Protein AF-A0A139ALL0-F1 (afdb_monomer_lite)

Radius of gyration: 19.32 Å; chains: 1; bounding box: 50×28×49 Å

Foldseek 3Di:
DDPPDPPDDPPVVVVVCVVVVDDPVPPPDPDPPPPPPLPPVPVPDDPVQVVVVVVLVVVLVVLVVVLVVLCCCVPVPLVVCVVVVVDDPVVSCVVCPCSVLVNVLSVQLSVLSVVQVVVVPSGRPDSVVSCVVSVVVVCVVVD

Secondary structure (DSSP, 8-state):
----------HHHHHHHHHTT--TTTS----TT-TT-----TTSS-HHHHHHHHHHHHHHHHHHHHHHHHHHIIIIIIIHHHHTT-S-HHHHHHHHTTHHHHHHHHHHHHHHHHHHHHHSSS-----HHHHHHHTTGGGGG--

Organism: Gonapodya prolifera (strain JEL478) (NCBI:txid1344416)

pLDDT: mean 77.03, std 24.27, range [30.09, 98.06]

InterPro domains:
  IPR000219 Dbl homology domain [PF00621] (55-142)
  IPR000219 Dbl homology domain [PS50010] (51-143)
  IPR035899 Dbl homology (DH) domain superfamily [G3DSA:1.20.900.10] (39-143)
  IPR035899 Dbl homology (DH) domain superfamily [SSF48065] (42-142)
  IPR051480 Endocytic & GEF Adapter [PTHR46006] (43-141)

Structure (mmCIF, N/CA/C/O backbone):
data_AF-A0A139ALL0-F1
#
_entry.id   AF-A0A139ALL0-F1
#
loop_
_atom_site.group_PDB
_atom_site.id
_atom_site.type_symbol
_atom_site.label_atom_id
_atom_site.label_alt_id
_atom_site.label_comp_id
_atom_site.label_asym_id
_atom_site.label_entity_id
_atom_site.label_seq_id
_atom_site.pdbx_PDB_ins_code
_atom_site.Cartn_x
_atom_site.Cartn_y
_atom_site.Cartn_z
_atom_site.occupancy
_atom_site.B_iso_or_equiv
_atom_site.auth_seq_id
_atom_site.auth_comp_id
_atom_site.auth_asym_id
_atom_site.auth_atom_id
_atom_site.pdbx_PDB_model_num
ATOM 1 N N . MET A 1 1 ? 33.475 14.171 -10.431 1.00 30.09 1 MET A N 1
ATOM 2 C CA . MET A 1 1 ? 32.272 13.409 -10.827 1.00 30.09 1 MET A CA 1
ATOM 3 C C . MET A 1 1 ? 31.744 12.739 -9.578 1.00 30.09 1 MET A C 1
ATOM 5 O O . MET A 1 1 ? 32.365 11.803 -9.103 1.00 30.09 1 MET A O 1
ATOM 9 N N . ALA A 1 2 ? 30.708 13.322 -8.982 1.00 32.62 2 ALA A N 1
ATOM 10 C CA . ALA A 1 2 ? 30.148 12.899 -7.706 1.00 32.62 2 ALA A CA 1
ATOM 11 C C . ALA A 1 2 ? 28.834 12.157 -7.967 1.00 32.62 2 ALA A C 1
ATOM 13 O O . ALA A 1 2 ? 27.898 12.751 -8.498 1.00 32.62 2 ALA A O 1
ATOM 14 N N . VAL A 1 3 ? 28.778 10.879 -7.597 1.00 31.83 3 VAL A N 1
ATOM 15 C CA . VAL A 1 3 ? 27.542 10.083 -7.548 1.00 31.83 3 VAL A CA 1
ATOM 16 C C . VAL A 1 3 ? 27.492 9.370 -6.190 1.00 31.83 3 VAL A C 1
ATOM 18 O O . VAL A 1 3 ? 27.411 8.155 -6.106 1.00 31.83 3 VAL A O 1
ATOM 21 N N . GLU A 1 4 ? 27.600 10.135 -5.101 1.00 34.44 4 GLU A N 1
ATOM 22 C CA . GLU A 1 4 ? 27.486 9.643 -3.715 1.00 34.44 4 GLU A CA 1
ATOM 23 C C . GLU A 1 4 ? 26.326 10.335 -2.983 1.00 34.44 4 GLU A C 1
ATOM 25 O O . GLU A 1 4 ? 26.518 11.002 -1.970 1.00 34.44 4 GLU A O 1
ATOM 30 N N . LYS A 1 5 ? 25.101 10.261 -3.519 1.00 37.03 5 LYS A N 1
ATOM 31 C CA . LYS A 1 5 ? 23.961 10.958 -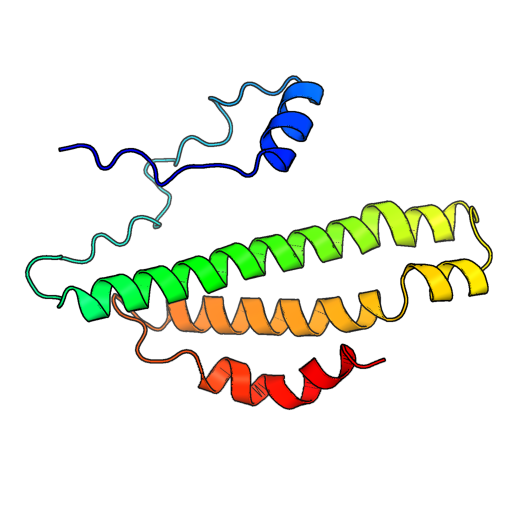2.890 1.00 37.03 5 LYS A CA 1
ATOM 32 C C . LYS A 1 5 ? 22.631 10.215 -2.863 1.00 37.03 5 LYS A C 1
ATOM 34 O O . LYS A 1 5 ? 21.616 10.822 -2.555 1.00 37.03 5 LYS A O 1
ATOM 39 N N . TRP A 1 6 ? 22.632 8.914 -3.133 1.00 36.03 6 TRP A N 1
ATOM 40 C CA . TRP A 1 6 ? 21.389 8.140 -3.253 1.00 36.03 6 TRP A CA 1
ATOM 41 C C . TRP A 1 6 ? 20.974 7.398 -1.972 1.00 36.03 6 TRP A C 1
ATOM 43 O O . TRP A 1 6 ? 19.983 6.686 -1.973 1.00 36.03 6 TRP A O 1
ATOM 53 N N . PHE A 1 7 ? 21.687 7.605 -0.861 1.00 39.16 7 PHE A N 1
ATOM 54 C CA . PHE A 1 7 ? 21.304 7.135 0.477 1.00 39.16 7 PHE A CA 1
ATOM 55 C C . PHE A 1 7 ? 20.857 8.320 1.342 1.00 39.16 7 PHE A C 1
ATOM 57 O O . PHE A 1 7 ? 21.561 8.719 2.269 1.00 39.16 7 PHE A O 1
ATOM 64 N N . VAL A 1 8 ? 19.715 8.933 1.030 1.00 38.25 8 VAL A N 1
ATOM 65 C CA . VAL A 1 8 ? 19.115 9.922 1.937 1.00 38.25 8 VAL A CA 1
ATOM 66 C C . VAL A 1 8 ? 17.913 9.278 2.612 1.00 38.25 8 VAL A C 1
ATOM 68 O O . VAL A 1 8 ? 16.820 9.244 2.063 1.00 38.25 8 VAL A O 1
ATOM 71 N N . ILE A 1 9 ? 18.177 8.747 3.806 1.00 39.53 9 ILE A N 1
ATOM 72 C CA . ILE A 1 9 ? 17.186 8.399 4.830 1.00 39.53 9 ILE A CA 1
ATOM 73 C C . ILE A 1 9 ? 16.260 9.608 5.034 1.00 39.53 9 ILE A C 1
ATOM 75 O O . ILE A 1 9 ? 16.731 10.751 5.060 1.00 39.53 9 ILE A O 1
ATOM 79 N N . SER A 1 10 ? 14.956 9.372 5.183 1.00 41.03 10 SER A N 1
ATOM 80 C CA . SER A 1 10 ? 13.990 10.442 5.443 1.00 41.03 10 SER A CA 1
ATOM 81 C C . SER A 1 10 ? 14.369 11.207 6.727 1.00 41.03 10 SER A C 1
ATOM 83 O O . SER A 1 10 ? 14.705 10.575 7.733 1.00 41.03 10 SER A O 1
ATOM 85 N N . PRO A 1 11 ? 14.287 12.555 6.771 1.00 38.44 11 PRO A N 1
ATOM 86 C CA . PRO A 1 11 ? 14.565 13.340 7.984 1.00 38.44 11 PRO A CA 1
ATOM 87 C C . PRO A 1 11 ? 13.751 12.893 9.209 1.00 38.44 11 PRO A C 1
ATOM 89 O O . PRO A 1 11 ? 14.156 13.120 10.347 1.00 38.44 11 PRO A O 1
ATOM 92 N N . PHE A 1 12 ? 12.614 12.238 8.969 1.00 38.56 12 PHE A N 1
ATOM 93 C CA . PHE A 1 12 ? 11.743 11.673 9.991 1.00 38.56 12 PHE A CA 1
ATOM 94 C C . PHE A 1 12 ? 12.327 10.408 10.648 1.00 38.56 12 PHE A C 1
ATOM 96 O O . PHE A 1 12 ? 12.242 10.244 11.865 1.00 38.56 12 PHE A O 1
ATOM 103 N N . GLU A 1 13 ? 12.989 9.547 9.872 1.00 43.22 13 GLU A N 1
ATOM 104 C CA . GLU A 1 13 ? 13.636 8.324 10.369 1.00 43.22 13 GLU A CA 1
ATOM 105 C C . GLU A 1 13 ? 14.912 8.646 11.159 1.00 43.22 13 GLU A C 1
ATOM 107 O O . GLU A 1 13 ? 15.193 8.016 12.179 1.00 43.22 13 GLU A O 1
ATOM 112 N N . ALA A 1 14 ? 15.639 9.693 10.756 1.00 42.59 14 ALA A N 1
ATOM 113 C CA . ALA A 1 14 ? 16.839 10.153 11.453 1.00 42.59 14 ALA A CA 1
ATOM 114 C C . ALA A 1 14 ? 16.552 10.662 12.886 1.00 42.59 14 ALA A C 1
ATOM 116 O O . ALA A 1 14 ? 17.324 10.371 13.803 1.00 42.59 14 ALA A O 1
ATOM 117 N N . ASP A 1 15 ? 15.438 11.378 13.107 1.00 39.12 15 ASP A N 1
ATOM 118 C CA . ASP A 1 15 ? 15.075 11.922 14.432 1.00 39.12 15 ASP A CA 1
ATOM 119 C C . ASP A 1 15 ? 14.527 10.839 15.381 1.00 39.12 15 ASP A C 1
ATOM 121 O O . ASP A 1 15 ? 14.831 10.834 16.578 1.00 39.12 15 ASP A O 1
ATOM 125 N N . ALA A 1 16 ? 13.775 9.867 14.849 1.00 42.56 16 ALA A N 1
ATOM 126 C CA . ALA A 1 16 ? 13.281 8.721 15.615 1.00 42.56 16 ALA A CA 1
ATOM 127 C C . ALA A 1 16 ? 14.426 7.827 16.133 1.00 42.56 16 ALA A C 1
ATOM 129 O O . ALA A 1 16 ? 14.381 7.338 17.264 1.00 42.56 16 ALA A O 1
ATOM 130 N N . MET A 1 17 ? 15.483 7.657 15.334 1.00 42.53 17 MET A N 1
ATOM 131 C CA . MET A 1 17 ? 16.647 6.827 15.661 1.00 42.53 17 MET A CA 1
ATOM 132 C C . MET A 1 17 ? 17.610 7.497 16.653 1.00 42.53 17 MET A C 1
ATOM 134 O O . MET A 1 17 ? 18.148 6.823 17.533 1.00 42.53 17 MET A O 1
ATOM 13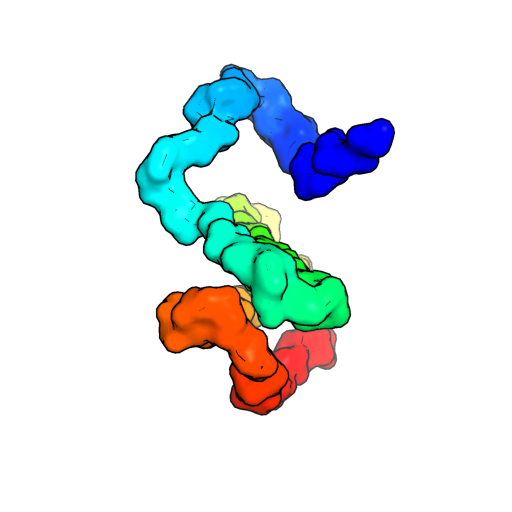8 N N . ALA A 1 18 ? 17.772 8.824 16.583 1.00 46.66 18 ALA A N 1
ATOM 139 C CA . ALA A 1 18 ? 18.606 9.585 17.519 1.00 46.66 18 ALA A CA 1
ATOM 140 C C . ALA A 1 18 ? 18.058 9.558 18.959 1.00 46.66 18 ALA A C 1
ATOM 142 O O . ALA A 1 18 ? 18.821 9.458 19.921 1.00 46.66 18 ALA A O 1
ATOM 143 N N . ARG A 1 19 ? 16.726 9.585 19.122 1.00 48.81 19 ARG A N 1
ATOM 144 C CA . ARG A 1 19 ? 16.059 9.522 20.438 1.00 48.81 19 ARG A CA 1
ATOM 145 C C . ARG A 1 19 ? 16.158 8.151 21.107 1.00 48.81 19 ARG A C 1
ATOM 147 O O . ARG A 1 19 ? 16.050 8.067 22.327 1.00 48.81 19 ARG A O 1
ATOM 154 N N . ALA A 1 20 ? 16.371 7.092 20.328 1.00 51.16 20 ALA A N 1
ATOM 155 C CA . ALA A 1 20 ? 16.470 5.721 20.819 1.00 51.16 20 ALA A CA 1
ATOM 156 C C . ALA A 1 20 ? 17.898 5.306 21.229 1.00 51.16 20 ALA A C 1
ATOM 158 O O . ALA A 1 20 ? 18.104 4.160 21.624 1.00 51.16 20 ALA A O 1
ATOM 159 N N . GLY A 1 21 ? 18.887 6.210 21.147 1.00 39.41 21 GLY A N 1
ATOM 160 C CA . GLY A 1 21 ? 20.260 5.956 21.604 1.00 39.41 21 GLY A CA 1
ATOM 161 C C . GLY A 1 21 ? 20.991 4.831 20.857 1.00 39.41 21 GLY A C 1
ATOM 162 O O . GLY A 1 21 ? 21.970 4.296 21.372 1.00 39.41 21 GLY A O 1
ATOM 163 N N . MET A 1 22 ? 20.516 4.450 19.667 1.00 44.25 22 MET A N 1
ATOM 164 C CA . MET A 1 22 ? 21.105 3.383 18.858 1.00 44.25 22 MET A CA 1
ATOM 165 C C . MET A 1 22 ? 22.225 3.928 17.963 1.00 44.25 22 MET A C 1
ATOM 167 O O . MET A 1 22 ? 22.032 4.884 17.215 1.00 44.25 22 MET A O 1
ATOM 171 N N . ASP A 1 23 ? 23.404 3.301 18.034 1.00 38.41 23 ASP A N 1
ATOM 172 C CA . ASP A 1 23 ? 24.544 3.599 17.163 1.00 38.41 23 ASP A CA 1
ATOM 173 C C . ASP A 1 23 ? 24.218 3.225 15.707 1.00 38.41 23 ASP A C 1
ATOM 175 O O . ASP A 1 23 ? 24.212 2.048 15.321 1.00 38.41 23 ASP A O 1
ATOM 179 N N . VAL A 1 24 ? 23.980 4.272 14.908 1.00 45.84 24 VAL A N 1
ATOM 180 C CA . VAL A 1 24 ? 23.649 4.287 13.471 1.00 45.84 24 VAL A CA 1
ATOM 181 C C . VAL A 1 24 ? 24.599 3.427 12.630 1.00 45.84 24 VAL A C 1
ATOM 183 O O . VAL A 1 24 ? 24.243 2.973 11.545 1.00 45.84 24 VAL A O 1
ATOM 186 N N . ARG A 1 25 ? 25.818 3.156 13.108 1.00 38.66 25 ARG A N 1
ATOM 187 C CA . ARG A 1 25 ? 26.836 2.447 12.324 1.00 38.66 25 ARG A CA 1
ATOM 188 C C . ARG A 1 25 ? 26.820 0.925 12.461 1.00 38.66 25 ARG A C 1
ATOM 190 O O . ARG A 1 25 ? 27.621 0.252 11.798 1.00 38.66 25 ARG A O 1
ATOM 197 N N . SER A 1 26 ? 25.967 0.381 13.328 1.00 38.78 26 SER A N 1
ATOM 198 C CA . SER A 1 26 ? 25.996 -1.043 13.679 1.00 38.78 26 SER A CA 1
ATOM 199 C C . SER A 1 26 ? 24.794 -1.855 13.194 1.00 38.78 26 SER A C 1
ATOM 201 O O . SER A 1 26 ? 24.989 -3.029 12.896 1.00 38.78 26 SER A O 1
ATOM 203 N N . SER A 1 27 ? 23.599 -1.271 13.032 1.00 38.69 27 SER A N 1
ATOM 204 C CA . SER A 1 27 ? 22.414 -2.050 12.617 1.00 38.69 27 SER A CA 1
ATOM 205 C C . SER A 1 27 ? 22.099 -2.009 11.119 1.00 38.69 27 SER A C 1
ATOM 207 O O . SER A 1 27 ? 21.332 -2.842 10.652 1.00 38.69 27 SER A O 1
ATOM 209 N N . CYS A 1 28 ? 22.735 -1.118 10.352 1.00 42.59 28 CYS A N 1
ATOM 210 C CA . CYS A 1 28 ? 22.622 -1.062 8.889 1.00 42.59 28 CYS A CA 1
ATOM 211 C C . CYS A 1 28 ? 24.000 -1.144 8.220 1.00 42.59 28 CYS A C 1
ATOM 213 O O . CYS A 1 28 ? 24.312 -0.378 7.307 1.00 42.59 28 CYS A O 1
ATOM 215 N N . ARG A 1 29 ? 24.868 -2.059 8.674 1.00 30.31 29 ARG A N 1
ATOM 216 C CA . ARG A 1 29 ? 25.879 -2.574 7.745 1.00 30.31 29 ARG A CA 1
ATOM 217 C C . ARG A 1 29 ? 25.180 -3.611 6.878 1.00 30.31 29 ARG A C 1
ATOM 219 O O . ARG A 1 29 ? 24.685 -4.576 7.455 1.00 30.31 29 ARG A O 1
ATOM 226 N N . PRO A 1 30 ? 25.159 -3.449 5.544 1.00 38.34 30 PRO A N 1
ATOM 227 C CA . PRO A 1 30 ? 24.825 -4.569 4.688 1.00 38.34 30 PRO A CA 1
ATOM 228 C C . PRO A 1 30 ? 25.847 -5.651 5.016 1.00 38.34 30 PRO A C 1
ATOM 230 O O . PRO A 1 30 ? 27.060 -5.434 4.893 1.00 38.34 30 PRO A O 1
ATOM 233 N N . THR A 1 31 ? 25.370 -6.769 5.550 1.00 34.47 31 THR A N 1
ATOM 234 C CA . THR A 1 31 ? 26.219 -7.936 5.717 1.00 34.47 31 THR A CA 1
ATOM 235 C C . THR A 1 31 ? 26.659 -8.373 4.309 1.00 34.47 31 THR A C 1
ATOM 237 O O . THR A 1 31 ? 25.918 -8.162 3.341 1.00 34.47 31 THR A O 1
ATOM 240 N N . PRO A 1 32 ? 27.881 -8.914 4.122 1.00 45.50 32 PRO A N 1
ATOM 241 C CA . PRO A 1 32 ? 28.339 -9.402 2.812 1.00 45.50 32 PRO A CA 1
ATOM 242 C C . PRO A 1 32 ? 27.400 -10.450 2.178 1.00 45.50 32 PRO A C 1
ATOM 244 O O . PRO A 1 32 ? 27.538 -10.786 1.006 1.00 45.50 32 PRO A O 1
ATOM 247 N N . ASP A 1 33 ? 26.467 -10.955 2.977 1.00 35.62 33 ASP A N 1
ATOM 248 C CA . ASP A 1 33 ? 25.442 -11.954 2.729 1.00 35.62 33 ASP A CA 1
ATOM 249 C C . ASP A 1 33 ? 24.047 -11.390 2.372 1.00 35.62 33 ASP A C 1
ATOM 251 O O . ASP A 1 33 ? 23.146 -12.192 2.143 1.00 35.62 33 ASP A O 1
ATOM 255 N N . GLU A 1 34 ? 23.839 -10.069 2.224 1.00 40.50 34 GLU A N 1
ATOM 256 C CA . GLU A 1 34 ? 22.594 -9.534 1.633 1.00 40.50 34 GLU A CA 1
ATOM 257 C C . GLU A 1 34 ? 22.610 -9.620 0.087 1.00 40.50 34 GLU A C 1
ATOM 259 O O . GLU A 1 34 ? 23.335 -8.858 -0.570 1.00 40.50 34 GLU A O 1
ATOM 264 N N . PRO A 1 35 ? 21.780 -10.471 -0.556 1.00 39.41 35 PRO A N 1
ATOM 265 C CA . PRO A 1 35 ? 21.686 -10.555 -2.012 1.00 39.41 35 PRO A CA 1
ATOM 266 C C . PRO A 1 35 ? 20.826 -9.394 -2.541 1.00 39.41 35 PRO A C 1
ATOM 268 O O . PRO A 1 35 ? 19.686 -9.568 -2.968 1.00 39.41 35 PRO A O 1
ATOM 271 N N . GLY A 1 36 ? 21.350 -8.170 -2.443 1.00 41.66 36 GLY A N 1
ATOM 272 C CA . GLY A 1 36 ? 20.595 -6.942 -2.708 1.00 41.66 36 GLY A CA 1
ATOM 273 C C . GLY A 1 36 ? 21.263 -5.938 -3.640 1.00 41.66 36 GLY A C 1
ATOM 274 O O . GLY A 1 36 ? 20.585 -5.044 -4.139 1.00 41.66 36 GLY A O 1
ATOM 275 N N . LYS A 1 37 ? 22.556 -6.081 -3.947 1.00 42.91 37 LYS A N 1
ATOM 276 C CA . LYS A 1 37 ? 23.154 -5.336 -5.058 1.00 42.91 37 LYS A CA 1
ATOM 277 C C . LYS A 1 37 ? 22.886 -6.124 -6.324 1.00 42.91 37 LYS A C 1
ATOM 279 O O . LYS A 1 37 ? 23.581 -7.101 -6.592 1.00 42.91 37 LYS A O 1
ATOM 284 N N . LEU A 1 38 ? 21.874 -5.711 -7.088 1.00 47.44 38 LEU A N 1
ATOM 285 C CA . LEU A 1 38 ? 21.777 -6.096 -8.490 1.00 47.44 38 LEU A CA 1
ATOM 286 C C . LEU A 1 38 ? 23.064 -5.604 -9.165 1.00 47.44 38 LEU A C 1
ATOM 288 O O . LEU A 1 38 ? 23.169 -4.462 -9.605 1.00 47.44 38 LEU A O 1
ATOM 292 N N . LEU A 1 39 ? 24.065 -6.480 -9.212 1.00 47.53 39 LEU A N 1
ATOM 293 C CA . LEU A 1 39 ? 25.165 -6.416 -10.152 1.00 47.53 39 LEU A CA 1
ATOM 294 C C . LEU A 1 39 ? 24.555 -6.759 -11.516 1.00 47.53 39 LEU A C 1
ATOM 296 O O . LEU A 1 39 ? 24.770 -7.831 -12.068 1.00 47.53 39 LEU A O 1
ATOM 300 N N . LEU A 1 40 ? 23.675 -5.885 -12.010 1.00 54.22 40 LEU A N 1
ATOM 301 C CA . LEU A 1 40 ? 23.330 -5.877 -13.418 1.00 54.22 40 LEU A CA 1
ATOM 302 C C . LEU A 1 40 ? 24.666 -5.675 -14.119 1.00 54.22 40 LEU A C 1
ATOM 304 O O . LEU A 1 40 ? 25.340 -4.678 -13.852 1.00 54.22 40 LEU A O 1
ATOM 308 N N . ASP A 1 41 ? 25.067 -6.622 -14.963 1.00 51.38 41 ASP A N 1
ATOM 309 C CA . ASP A 1 41 ? 26.173 -6.426 -15.891 1.00 51.38 41 ASP A CA 1
ATOM 310 C C . ASP A 1 41 ? 25.783 -5.259 -16.812 1.00 51.38 41 ASP A C 1
ATOM 312 O O . ASP A 1 41 ? 25.218 -5.422 -17.896 1.00 51.38 41 ASP A O 1
ATOM 316 N N . THR A 1 42 ? 26.057 -4.043 -16.339 1.00 52.72 42 THR A N 1
ATOM 317 C CA . THR A 1 42 ? 25.725 -2.746 -16.946 1.00 52.72 42 THR A CA 1
ATOM 318 C C . THR A 1 42 ? 26.339 -2.582 -18.332 1.00 52.72 42 THR A C 1
ATOM 320 O O . THR A 1 42 ? 25.974 -1.674 -19.069 1.00 52.72 42 THR A O 1
ATOM 323 N N . ALA A 1 43 ? 27.219 -3.500 -18.731 1.00 54.75 43 ALA A N 1
ATOM 324 C CA . ALA A 1 43 ? 27.807 -3.566 -20.056 1.00 54.75 43 ALA A CA 1
ATOM 325 C C . ALA A 1 43 ? 26.811 -3.932 -21.178 1.00 54.75 43 ALA A C 1
ATOM 327 O O . ALA A 1 43 ? 27.170 -3.789 -22.345 1.00 54.75 43 ALA A O 1
ATOM 328 N N . LYS A 1 44 ? 25.593 -4.421 -20.874 1.00 62.88 44 LYS A N 1
ATOM 329 C CA . LYS A 1 44 ? 24.636 -4.897 -21.902 1.00 62.88 44 LYS A CA 1
ATOM 330 C C . LYS A 1 44 ? 23.211 -4.340 -21.808 1.00 62.88 44 LYS A C 1
ATOM 332 O O . LYS A 1 44 ? 22.371 -4.738 -22.611 1.00 62.88 44 LYS A O 1
ATOM 337 N N . ILE A 1 45 ? 22.921 -3.456 -20.855 1.00 72.12 45 ILE A N 1
ATOM 338 C CA . ILE A 1 45 ? 21.565 -2.938 -20.628 1.00 72.12 45 ILE A CA 1
ATOM 339 C C . ILE A 1 45 ? 21.520 -1.458 -20.989 1.00 72.12 45 ILE A C 1
ATOM 341 O O . ILE A 1 45 ? 22.402 -0.691 -20.608 1.00 72.12 45 ILE A O 1
ATOM 345 N N . ASP A 1 46 ? 20.494 -1.071 -21.744 1.00 84.38 46 ASP A N 1
ATOM 346 C CA . ASP A 1 46 ? 20.285 0.319 -22.129 1.00 84.38 46 ASP A CA 1
ATOM 347 C C . ASP A 1 46 ? 20.000 1.207 -20.904 1.00 84.38 46 ASP A C 1
ATOM 349 O O . ASP A 1 46 ? 19.384 0.781 -19.926 1.00 84.38 46 ASP A O 1
ATOM 353 N N . GLN A 1 47 ? 20.423 2.469 -20.963 1.00 82.56 47 GLN A N 1
ATOM 354 C CA . GLN A 1 47 ? 20.255 3.429 -19.867 1.00 82.56 47 GLN A CA 1
ATOM 355 C C . GLN A 1 47 ? 18.779 3.659 -19.518 1.00 82.56 47 GLN A C 1
ATOM 357 O O . GLN A 1 47 ? 18.448 3.909 -18.359 1.00 82.56 47 GLN A O 1
ATOM 362 N N .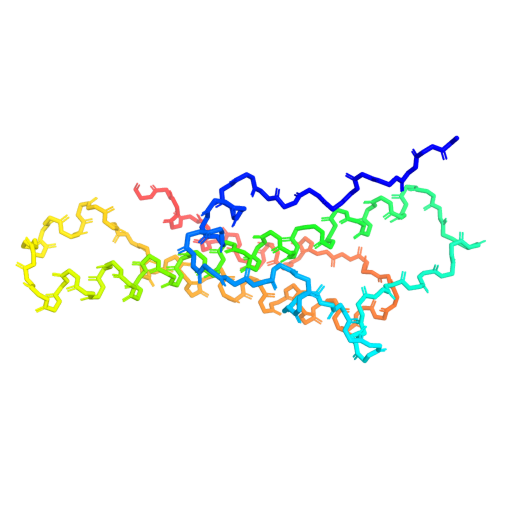 GLN A 1 48 ? 17.880 3.565 -20.503 1.00 87.94 48 GLN A N 1
ATOM 363 C CA . GLN A 1 48 ? 16.442 3.654 -20.262 1.00 87.94 48 GLN A CA 1
ATOM 364 C C . GLN A 1 48 ? 15.931 2.465 -19.441 1.00 87.94 48 GLN A C 1
ATOM 366 O O . GLN A 1 48 ? 15.113 2.640 -18.538 1.00 87.94 48 GLN A O 1
ATOM 371 N N . GLU A 1 49 ? 16.435 1.267 -19.725 1.00 86.12 49 GLU A N 1
ATOM 372 C CA . GLU A 1 49 ? 16.044 0.049 -19.024 1.00 86.12 49 GLU A CA 1
ATOM 373 C C . GLU A 1 49 ? 16.607 0.014 -17.600 1.00 86.12 49 GLU A C 1
ATOM 375 O O . GLU A 1 49 ? 15.896 -0.380 -16.679 1.00 86.12 49 GLU A O 1
ATOM 380 N N . LEU A 1 50 ? 17.829 0.516 -17.391 1.00 86.25 50 LEU A N 1
ATOM 381 C CA . LEU A 1 50 ? 18.397 0.682 -16.051 1.00 86.25 50 LEU A CA 1
ATOM 382 C C . LEU A 1 50 ? 17.485 1.546 -15.167 1.00 86.25 50 LEU A C 1
ATOM 384 O O . LEU A 1 50 ? 17.064 1.104 -14.101 1.00 86.25 50 LEU A O 1
ATOM 388 N N . LYS A 1 51 ? 17.096 2.729 -15.658 1.00 88.00 51 LYS A N 1
ATOM 389 C CA . LYS A 1 51 ? 16.180 3.632 -14.942 1.00 88.00 51 LYS A CA 1
ATOM 390 C C . LYS A 1 51 ? 14.828 2.985 -14.662 1.00 88.00 51 LYS A C 1
ATOM 392 O O . LYS A 1 51 ? 14.234 3.206 -13.613 1.00 88.00 51 LYS A O 1
ATOM 397 N N . ARG A 1 52 ? 14.321 2.169 -15.590 1.00 92.06 52 ARG A N 1
ATOM 398 C CA . ARG A 1 52 ? 13.058 1.454 -15.386 1.00 92.06 52 ARG A CA 1
ATOM 399 C C . ARG A 1 52 ? 13.168 0.425 -14.259 1.00 92.06 52 ARG A C 1
ATOM 401 O O . ARG A 1 52 ? 12.252 0.331 -13.446 1.00 92.06 52 ARG A O 1
ATOM 408 N N . GLN A 1 53 ? 14.275 -0.317 -14.189 1.00 88.00 53 GLN A N 1
ATOM 409 C CA . GLN A 1 53 ? 14.530 -1.252 -13.088 1.00 88.00 53 GLN A CA 1
ATOM 410 C C . GLN A 1 53 ? 14.689 -0.520 -11.747 1.00 88.00 53 GLN A C 1
ATOM 412 O O . GLN A 1 53 ? 14.175 -0.999 -10.738 1.00 88.00 53 GLN A O 1
ATOM 417 N N . GLU A 1 54 ? 15.329 0.654 -11.737 1.00 88.00 54 GLU A N 1
ATOM 418 C CA . GLU A 1 54 ? 15.444 1.507 -10.545 1.00 88.00 54 GLU A CA 1
ATOM 419 C C . GLU A 1 54 ? 14.069 1.940 -10.022 1.00 88.00 54 GLU A C 1
ATOM 421 O O . GLU A 1 54 ? 13.777 1.729 -8.849 1.00 88.00 54 GLU A O 1
ATOM 426 N N . VAL A 1 55 ? 13.189 2.445 -10.894 1.00 91.75 55 VAL A N 1
ATOM 427 C CA . VAL A 1 55 ? 11.826 2.857 -10.509 1.00 91.75 55 VAL A CA 1
ATOM 428 C C . VAL A 1 55 ? 11.007 1.675 -9.983 1.00 91.75 55 VAL A C 1
ATOM 430 O O . VAL A 1 55 ? 10.276 1.811 -9.002 1.00 91.75 55 VAL A O 1
ATOM 433 N N . ILE A 1 56 ? 11.133 0.493 -10.596 1.00 91.38 56 ILE A N 1
ATOM 434 C CA . ILE A 1 56 ? 10.455 -0.723 -10.114 1.00 91.38 56 ILE A CA 1
ATOM 435 C C . ILE A 1 56 ? 10.948 -1.099 -8.717 1.00 91.38 56 ILE A C 1
ATOM 437 O O . ILE A 1 56 ? 10.149 -1.438 -7.843 1.00 91.38 56 ILE A O 1
ATOM 441 N N . TYR A 1 57 ? 12.260 -1.041 -8.501 1.00 89.00 57 TYR A N 1
ATOM 442 C CA . TYR A 1 57 ? 12.851 -1.333 -7.205 1.00 89.00 57 TYR A CA 1
ATOM 443 C C . TYR A 1 57 ? 12.411 -0.322 -6.140 1.00 89.00 57 TYR A C 1
ATOM 445 O O . TYR A 1 57 ? 12.007 -0.725 -5.052 1.00 89.00 57 TYR A O 1
ATOM 453 N N . GLU A 1 58 ? 12.435 0.971 -6.462 1.00 93.12 58 GLU A N 1
ATOM 454 C CA . GLU A 1 58 ? 11.971 2.045 -5.580 1.00 93.12 58 GLU A CA 1
ATOM 455 C C . GLU A 1 58 ? 10.497 1.864 -5.204 1.00 93.12 58 GLU A C 1
ATOM 457 O O . GLU A 1 58 ? 10.144 1.961 -4.030 1.00 93.12 58 GLU A O 1
ATOM 462 N N . THR A 1 59 ? 9.649 1.500 -6.170 1.00 93.44 59 THR A N 1
ATOM 463 C CA . THR A 1 59 ? 8.230 1.194 -5.921 1.00 93.44 59 THR A CA 1
ATOM 464 C C . THR A 1 59 ? 8.076 0.071 -4.891 1.00 93.44 59 THR A C 1
ATOM 466 O O . THR A 1 59 ? 7.279 0.178 -3.969 1.00 93.44 59 THR A O 1
ATOM 469 N N . LEU A 1 60 ? 8.870 -1.000 -4.993 1.00 92.19 60 LEU A N 1
ATOM 470 C CA . LEU A 1 60 ? 8.821 -2.109 -4.035 1.00 92.19 60 LEU A CA 1
ATOM 471 C C . LEU A 1 60 ? 9.297 -1.687 -2.637 1.00 92.19 60 LEU A C 1
ATOM 473 O O . LEU A 1 60 ? 8.692 -2.070 -1.637 1.00 92.19 60 LEU A O 1
ATOM 477 N N . VAL A 1 61 ? 10.389 -0.923 -2.555 1.00 91.75 61 VAL A N 1
ATOM 478 C CA . VAL A 1 61 ? 10.941 -0.461 -1.270 1.00 91.75 61 VAL A CA 1
ATOM 479 C C . VAL A 1 61 ? 9.960 0.465 -0.558 1.00 91.75 61 VAL A C 1
ATOM 481 O O . VAL A 1 61 ? 9.662 0.243 0.615 1.00 91.75 61 VAL A O 1
ATOM 484 N N . THR A 1 62 ? 9.415 1.443 -1.275 1.00 96.44 62 THR A N 1
ATOM 485 C CA . THR A 1 62 ? 8.439 2.392 -0.724 1.00 96.44 62 THR A CA 1
ATOM 486 C C . THR A 1 62 ? 7.135 1.698 -0.321 1.00 96.44 62 THR A C 1
ATOM 488 O O . THR A 1 62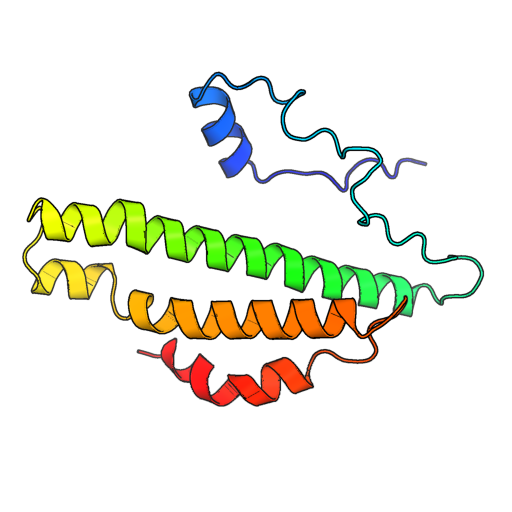 ? 6.594 1.993 0.742 1.00 96.44 62 THR A O 1
ATOM 491 N N . GLU A 1 63 ? 6.672 0.695 -1.075 1.00 96.94 63 GLU A N 1
ATOM 492 C CA . GLU A 1 63 ? 5.506 -0.117 -0.693 1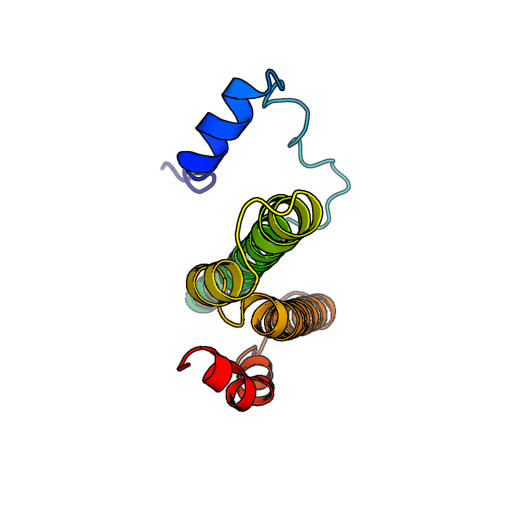.00 96.94 63 GLU A CA 1
ATOM 493 C C . GLU A 1 63 ? 5.759 -0.928 0.591 1.00 96.94 63 GLU A C 1
ATOM 495 O O . GLU A 1 63 ? 4.897 -1.044 1.465 1.00 96.94 63 GLU A O 1
ATOM 500 N N . ARG A 1 64 ? 6.975 -1.458 0.766 1.00 94.69 64 ARG A N 1
ATOM 501 C CA . ARG A 1 64 ? 7.362 -2.156 2.001 1.00 94.69 64 ARG A CA 1
ATOM 502 C C . ARG A 1 64 ? 7.330 -1.229 3.213 1.00 94.69 64 ARG A C 1
ATOM 504 O O . ARG A 1 64 ? 6.893 -1.647 4.289 1.00 94.69 64 ARG A O 1
ATOM 511 N N . GLU A 1 65 ? 7.821 -0.006 3.054 1.00 96.44 65 GLU A N 1
ATOM 512 C CA . GLU A 1 65 ? 7.766 1.029 4.089 1.00 96.44 65 GLU A CA 1
ATOM 513 C C . GLU A 1 65 ? 6.317 1.400 4.408 1.00 96.44 65 GLU A C 1
ATOM 515 O O . GLU A 1 65 ? 5.921 1.370 5.571 1.00 96.44 65 GLU A O 1
ATOM 520 N N . TYR A 1 66 ? 5.484 1.587 3.386 1.00 97.62 66 TYR A N 1
ATOM 521 C CA . TYR A 1 66 ? 4.061 1.860 3.557 1.00 97.62 66 TYR A CA 1
ATOM 522 C C . TYR A 1 66 ? 3.335 0.765 4.359 1.00 97.62 66 TYR A C 1
ATOM 524 O O . TYR A 1 66 ? 2.645 1.052 5.341 1.00 97.62 66 TYR A O 1
ATOM 532 N N . VAL A 1 67 ? 3.538 -0.512 4.020 1.00 97.25 67 VAL A N 1
ATOM 533 C CA . VAL A 1 67 ? 2.958 -1.645 4.765 1.00 97.25 67 VAL A CA 1
ATOM 534 C C . VAL A 1 67 ? 3.461 -1.695 6.211 1.00 97.25 67 VAL A C 1
ATOM 536 O O . VAL A 1 67 ? 2.700 -2.046 7.121 1.00 97.25 67 VAL A O 1
ATOM 539 N N . ARG A 1 68 ? 4.736 -1.365 6.452 1.00 97.19 68 ARG A N 1
ATOM 540 C CA . ARG A 1 68 ? 5.298 -1.276 7.808 1.00 97.19 68 ARG A CA 1
ATOM 541 C C . ARG A 1 68 ? 4.580 -0.196 8.616 1.00 97.19 68 ARG A C 1
ATOM 543 O O . ARG A 1 68 ? 4.167 -0.471 9.742 1.00 97.19 68 ARG A O 1
ATOM 550 N N . ASP A 1 69 ? 4.380 0.979 8.035 1.00 97.88 69 ASP A N 1
ATOM 551 C CA . ASP A 1 69 ? 3.719 2.102 8.697 1.00 97.88 69 ASP A CA 1
ATOM 552 C C . ASP A 1 69 ? 2.254 1.794 9.015 1.00 97.88 69 ASP A C 1
ATOM 554 O O . ASP A 1 69 ? 1.795 2.043 10.132 1.00 97.88 69 ASP A O 1
ATOM 558 N N . LEU A 1 70 ? 1.528 1.150 8.095 1.00 97.88 70 LEU A N 1
ATOM 559 C CA . LEU A 1 70 ? 0.161 0.686 8.354 1.00 97.88 70 LEU A CA 1
ATOM 560 C C . LEU A 1 70 ? 0.095 -0.269 9.555 1.00 97.88 70 LEU A C 1
ATOM 562 O O . LEU A 1 70 ? -0.785 -0.132 10.410 1.00 97.88 70 LEU A O 1
ATOM 566 N N . LYS A 1 71 ? 1.039 -1.215 9.656 1.00 96.81 71 LYS A N 1
ATOM 567 C CA . LYS A 1 71 ? 1.132 -2.128 10.808 1.00 96.81 71 LYS A CA 1
ATOM 568 C C . LYS A 1 71 ? 1.412 -1.369 12.098 1.00 96.81 71 LYS A C 1
ATOM 570 O O . LYS A 1 71 ? 0.750 -1.629 13.096 1.00 96.81 71 LYS A O 1
ATOM 575 N N . ILE A 1 72 ? 2.327 -0.399 12.076 1.00 97.44 72 ILE A N 1
ATOM 576 C CA . ILE A 1 72 ? 2.626 0.452 13.235 1.00 97.44 72 ILE A CA 1
ATOM 577 C C . ILE A 1 72 ? 1.368 1.187 13.708 1.00 97.44 72 ILE A C 1
ATOM 579 O O . ILE A 1 72 ? 1.056 1.158 14.900 1.00 97.44 72 ILE A O 1
ATOM 583 N N . ILE A 1 73 ? 0.616 1.805 12.793 1.00 98.06 73 ILE A N 1
ATOM 584 C CA . ILE A 1 73 ? -0.622 2.520 13.131 1.00 98.06 73 ILE A CA 1
ATOM 585 C C . ILE A 1 73 ? -1.638 1.565 13.773 1.00 98.06 73 ILE A C 1
ATOM 587 O O . ILE A 1 73 ? -2.230 1.883 14.808 1.00 98.06 73 ILE A O 1
ATOM 591 N N . ILE A 1 74 ? -1.827 0.379 13.197 1.00 97.19 74 ILE A N 1
ATOM 592 C CA . ILE A 1 74 ? -2.797 -0.596 13.703 1.00 97.19 74 ILE A CA 1
ATOM 593 C C . ILE A 1 74 ? -2.370 -1.147 15.068 1.00 97.19 74 ILE A C 1
ATOM 595 O O . ILE A 1 74 ? -3.161 -1.137 16.015 1.00 97.19 74 ILE A O 1
ATOM 599 N N . ASP A 1 75 ? -1.128 -1.605 15.187 1.00 96.00 75 ASP A N 1
ATOM 600 C CA . ASP A 1 75 ? -0.658 -2.346 16.353 1.00 96.00 75 ASP A CA 1
ATOM 601 C C . ASP A 1 75 ? -0.331 -1.438 17.537 1.00 96.00 75 ASP A C 1
ATOM 603 O O . ASP A 1 75 ? -0.702 -1.755 18.667 1.00 96.00 75 ASP A O 1
ATOM 607 N N . LEU A 1 76 ? 0.320 -0.297 17.299 1.00 96.00 76 LEU A N 1
ATOM 608 C CA . LEU A 1 76 ? 0.775 0.583 18.378 1.00 96.00 76 LEU A CA 1
ATOM 609 C C . LEU A 1 76 ? -0.240 1.662 18.752 1.00 96.00 76 LEU A C 1
ATOM 611 O O . LEU A 1 76 ? -0.227 2.126 19.893 1.00 96.00 76 LEU A O 1
ATOM 615 N N . TYR A 1 77 ? -1.128 2.055 17.833 1.00 96.94 77 TYR A N 1
ATOM 616 C CA . TYR A 1 77 ? -2.113 3.105 18.098 1.00 96.94 77 TYR A CA 1
ATOM 617 C C . TYR A 1 77 ? -3.524 2.539 18.210 1.00 96.94 77 TYR A C 1
ATOM 619 O O . TYR A 1 77 ? -4.107 2.591 19.292 1.00 96.94 77 TYR A O 1
ATOM 627 N N . LEU A 1 78 ? -4.080 1.964 17.143 1.00 97.19 78 LEU A N 1
ATOM 628 C CA . LEU A 1 78 ? -5.481 1.533 17.134 1.00 97.19 78 LEU A CA 1
ATOM 629 C C . LEU A 1 78 ? -5.766 0.453 18.188 1.00 97.19 78 LEU A C 1
ATOM 631 O O . LEU A 1 78 ? -6.701 0.615 18.978 1.00 97.19 78 LEU A O 1
ATOM 635 N N . LYS A 1 79 ? -4.966 -0.620 18.246 1.00 96.06 79 LYS A N 1
ATOM 636 C CA . LYS A 1 79 ? -5.161 -1.705 19.225 1.00 96.06 79 LYS A CA 1
ATOM 637 C C . LYS A 1 79 ? -4.961 -1.213 20.654 1.00 96.06 79 LYS A C 1
ATOM 639 O O . LYS A 1 79 ? -5.847 -1.394 21.485 1.00 96.06 79 LYS A O 1
ATOM 644 N N . VAL A 1 80 ? -3.874 -0.486 20.914 1.00 97.00 80 VAL A N 1
ATOM 645 C CA . VAL A 1 80 ? -3.578 0.067 22.246 1.00 97.00 80 VAL A CA 1
ATOM 646 C C . VAL A 1 80 ? -4.678 1.023 22.719 1.00 97.00 80 VAL A C 1
ATOM 648 O O . VAL A 1 80 ? -5.104 0.950 23.873 1.00 97.00 80 VAL A O 1
ATOM 651 N N . MET A 1 81 ? -5.180 1.907 21.850 1.00 97.19 81 MET A N 1
ATOM 652 C CA . MET A 1 81 ? -6.271 2.827 22.194 1.00 97.19 81 MET A CA 1
ATOM 653 C C . MET A 1 81 ? -7.590 2.093 22.450 1.00 97.19 81 MET A C 1
ATOM 655 O O . MET A 1 81 ? -8.334 2.485 23.353 1.00 97.19 81 MET A O 1
ATOM 659 N N . ARG A 1 82 ? -7.874 1.032 21.684 1.00 95.69 82 ARG A N 1
ATOM 660 C CA . ARG A 1 82 ? -9.054 0.171 21.851 1.00 95.69 82 ARG A CA 1
ATOM 661 C C . ARG A 1 82 ? -9.003 -0.586 23.180 1.00 95.69 82 ARG A C 1
ATOM 663 O O . ARG A 1 82 ? -9.981 -0.567 23.923 1.00 95.69 82 ARG A O 1
ATOM 670 N N . GLU A 1 83 ? -7.864 -1.190 23.510 1.00 96.38 83 GLU A N 1
ATOM 671 C CA . GLU A 1 83 ? -7.642 -1.945 24.751 1.00 96.38 83 GLU A CA 1
ATOM 672 C C . GLU A 1 83 ? -7.711 -1.053 25.992 1.00 96.38 83 GLU A C 1
ATOM 674 O O . GLU A 1 83 ? -8.424 -1.359 26.949 1.00 96.38 83 GLU A O 1
ATOM 679 N N . LYS A 1 84 ? -7.026 0.096 25.956 1.00 96.88 84 LYS A N 1
ATOM 680 C CA . LYS A 1 84 ? -7.028 1.078 27.050 1.00 96.88 84 LYS A CA 1
ATOM 681 C C . LYS A 1 84 ? -8.305 1.920 27.104 1.00 96.88 84 LYS A C 1
ATOM 683 O O . LYS A 1 84 ? -8.429 2.759 27.992 1.00 96.88 84 LYS A O 1
ATOM 688 N N . LYS A 1 85 ? -9.243 1.712 26.170 1.00 95.38 85 LYS A N 1
ATOM 689 C CA . LYS A 1 85 ? -10.508 2.455 26.044 1.00 95.38 85 LYS A CA 1
ATOM 690 C C . LYS A 1 85 ? -10.302 3.975 26.064 1.00 95.38 85 LYS A C 1
ATOM 692 O O . LYS A 1 85 ? -11.086 4.702 26.666 1.00 95.38 85 LYS A O 1
ATOM 697 N N . ILE A 1 86 ? -9.242 4.446 25.402 1.00 96.25 86 ILE A N 1
ATOM 698 C CA . ILE A 1 86 ? -8.888 5.876 25.349 1.00 96.25 86 ILE A CA 1
ATOM 699 C C . ILE A 1 86 ? -9.978 6.666 24.616 1.00 96.25 86 ILE A C 1
ATOM 701 O O . ILE A 1 86 ? -10.302 7.789 24.992 1.00 96.25 86 ILE A O 1
ATOM 705 N N . LEU A 1 87 ? -10.568 6.055 23.587 1.00 94.88 87 LEU A N 1
ATOM 706 C CA . LEU A 1 87 ? -11.666 6.615 22.809 1.00 94.88 87 LEU A CA 1
ATOM 707 C C . LEU A 1 87 ? -12.832 5.623 22.730 1.00 94.88 87 LEU A C 1
ATOM 709 O O . LEU A 1 87 ? -12.611 4.407 22.696 1.00 94.88 87 LEU A O 1
ATOM 713 N N . PRO A 1 88 ? -14.082 6.116 22.644 1.00 95.38 88 PRO A N 1
ATOM 714 C CA . PRO A 1 88 ? -15.219 5.262 22.348 1.00 95.38 88 PRO A CA 1
ATOM 715 C C . PRO A 1 88 ? -15.085 4.666 20.935 1.00 95.38 88 PRO A C 1
ATOM 717 O O . PRO A 1 88 ? -14.484 5.298 20.060 1.00 95.38 88 PRO A O 1
ATOM 720 N N . PRO A 1 89 ? -15.716 3.511 20.649 1.00 94.25 89 PRO A N 1
ATOM 721 C CA . PRO A 1 89 ? -15.619 2.852 19.343 1.00 94.25 89 PRO A CA 1
ATOM 722 C C . PRO A 1 89 ? -15.953 3.763 18.154 1.00 94.25 89 PRO A C 1
ATOM 724 O O . PRO A 1 89 ? -15.289 3.700 17.125 1.00 94.25 89 PRO A O 1
ATOM 727 N N . LYS A 1 90 ? -16.929 4.668 18.315 1.00 95.38 90 LYS A N 1
ATOM 728 C CA . LYS A 1 90 ? -17.278 5.667 17.291 1.00 95.38 90 LYS A CA 1
ATOM 729 C C . LYS A 1 90 ? -16.131 6.638 16.997 1.00 95.38 90 LYS A C 1
ATOM 731 O O . LYS A 1 90 ? -15.901 6.959 15.842 1.00 95.38 90 LYS A O 1
ATOM 736 N N . GLY A 1 91 ? -15.407 7.084 18.025 1.00 95.75 91 GLY A N 1
ATOM 737 C CA . GLY A 1 91 ? -14.252 7.970 17.859 1.00 95.75 91 GLY A CA 1
ATOM 738 C C . GLY A 1 91 ? -13.094 7.266 17.154 1.00 95.75 91 GLY A C 1
ATOM 739 O O . GLY A 1 91 ? -12.500 7.831 16.245 1.00 95.75 91 GLY A O 1
ATOM 740 N N . LEU A 1 92 ? -12.835 6.001 17.506 1.00 96.31 92 LEU A N 1
ATOM 741 C CA . LEU A 1 92 ? -11.831 5.182 16.819 1.00 96.31 92 LEU A CA 1
ATOM 742 C C . LEU A 1 92 ? -12.176 4.982 15.338 1.00 96.31 92 LEU A C 1
ATOM 744 O O . LEU A 1 92 ? -11.298 5.125 14.495 1.00 96.31 92 LEU A O 1
ATOM 748 N N . ALA A 1 93 ? -13.443 4.709 15.017 1.00 94.56 93 ALA A N 1
ATOM 749 C CA . ALA A 1 93 ? -13.889 4.550 13.634 1.00 94.56 93 ALA A CA 1
ATOM 750 C C . ALA A 1 93 ? -13.738 5.840 12.809 1.00 94.56 93 ALA A C 1
ATOM 752 O O . ALA A 1 93 ? -13.401 5.769 11.636 1.00 94.56 93 ALA A O 1
ATOM 753 N N . ILE A 1 94 ? -13.936 7.015 13.415 1.00 95.50 94 ILE A N 1
ATOM 754 C CA . ILE A 1 94 ? -13.733 8.305 12.736 1.00 95.50 94 ILE A CA 1
ATOM 755 C C . ILE A 1 94 ? -12.246 8.556 12.455 1.00 95.50 94 ILE A C 1
ATOM 757 O O . ILE A 1 94 ? -11.902 9.015 11.373 1.00 95.50 94 ILE A O 1
ATOM 761 N N . VAL A 1 95 ? -11.366 8.266 13.418 1.00 96.62 95 VAL A N 1
ATOM 762 C CA . VAL A 1 95 ? -9.926 8.553 13.293 1.00 96.62 95 VAL A CA 1
ATOM 763 C C . VAL A 1 95 ? -9.224 7.559 12.371 1.00 96.62 95 VAL A C 1
ATOM 765 O O . VAL A 1 95 ? -8.428 7.959 11.529 1.00 96.62 95 VAL A O 1
ATOM 768 N N . PHE A 1 96 ? -9.498 6.266 12.540 1.00 96.31 96 PHE A N 1
ATOM 769 C CA . PHE A 1 96 ? -8.776 5.202 11.840 1.00 96.31 96 PHE A CA 1
ATOM 770 C C . PHE A 1 96 ? -9.515 4.664 10.609 1.00 96.31 96 PHE A C 1
ATOM 772 O O . PHE A 1 96 ? -8.917 3.935 9.820 1.00 96.31 96 PHE A O 1
ATOM 779 N N . SER A 1 97 ? -10.789 5.024 10.422 1.00 95.88 97 SER A N 1
ATOM 780 C CA . SER A 1 97 ? -11.604 4.617 9.272 1.00 95.88 97 SER A CA 1
ATOM 781 C C . SER A 1 97 ? -11.501 3.105 8.993 1.00 95.88 97 SER A C 1
ATOM 783 O O . SER A 1 97 ? -11.598 2.281 9.906 1.00 95.88 97 SER A O 1
ATOM 785 N N . ASN A 1 98 ? -11.294 2.725 7.735 1.00 95.31 98 ASN A N 1
ATOM 786 C CA . ASN A 1 98 ? -11.143 1.361 7.251 1.00 95.31 98 ASN A CA 1
ATOM 787 C C . ASN A 1 98 ? -9.676 0.898 7.155 1.00 95.31 98 ASN A C 1
ATOM 789 O O . ASN A 1 98 ? -9.381 -0.005 6.372 1.00 95.31 98 ASN A O 1
ATOM 793 N N . ILE A 1 99 ? -8.748 1.456 7.943 1.00 96.25 99 ILE A N 1
ATOM 794 C CA . ILE A 1 99 ? -7.315 1.113 7.850 1.00 96.25 99 ILE A CA 1
ATOM 795 C C . ILE A 1 99 ? -7.025 -0.388 8.045 1.00 96.25 99 ILE A C 1
ATOM 797 O O . ILE A 1 99 ? -6.163 -0.944 7.367 1.00 96.25 99 ILE A O 1
ATOM 801 N N . GLU A 1 100 ? -7.791 -1.075 8.903 1.00 95.44 100 GLU A N 1
ATOM 802 C CA . GLU A 1 100 ? -7.680 -2.531 9.111 1.00 95.44 100 GLU A CA 1
ATOM 803 C C . GLU A 1 100 ? -8.042 -3.330 7.841 1.00 95.44 100 GLU A C 1
ATOM 805 O O . GLU A 1 100 ? -7.559 -4.444 7.661 1.00 95.44 100 GLU A O 1
ATOM 810 N N . GLN A 1 101 ? -8.859 -2.761 6.946 1.00 95.06 101 GLN A N 1
ATOM 811 C CA . GLN A 1 101 ? -9.192 -3.354 5.646 1.00 95.06 101 GLN A CA 1
ATOM 812 C C . GLN A 1 101 ? -8.143 -3.012 4.585 1.00 95.06 101 GLN A C 1
ATOM 814 O O . GLN A 1 101 ? -7.855 -3.838 3.725 1.00 95.06 101 GLN A O 1
ATOM 819 N N . ILE A 1 102 ? -7.556 -1.815 4.656 1.00 96.81 102 ILE A N 1
ATOM 820 C CA . ILE A 1 102 ? -6.522 -1.354 3.724 1.00 96.81 102 ILE A CA 1
ATOM 821 C C . ILE A 1 102 ? -5.249 -2.205 3.841 1.00 96.81 102 ILE A C 1
ATOM 823 O O . ILE A 1 102 ? -4.672 -2.597 2.827 1.00 96.81 102 ILE A O 1
ATOM 827 N N . LEU A 1 103 ? -4.817 -2.529 5.064 1.00 96.94 103 LEU A N 1
ATOM 828 C CA . LEU A 1 103 ? -3.581 -3.283 5.300 1.00 96.94 103 LEU A CA 1
ATOM 829 C C . LEU A 1 103 ? -3.463 -4.593 4.487 1.00 96.94 103 LEU A C 1
ATOM 831 O O . LEU A 1 103 ? -2.459 -4.745 3.792 1.00 96.94 103 LEU A O 1
ATOM 835 N N . PRO A 1 104 ? -4.414 -5.547 4.537 1.00 96.44 104 PRO A N 1
ATOM 836 C CA . PRO A 1 104 ? -4.264 -6.825 3.839 1.00 96.44 104 PRO A CA 1
ATOM 837 C C . PRO A 1 104 ? -4.143 -6.683 2.317 1.00 96.44 104 PRO A C 1
ATOM 839 O O . PRO A 1 104 ? -3.418 -7.460 1.703 1.00 96.44 104 PRO A O 1
ATOM 842 N N . VAL A 1 105 ? -4.790 -5.682 1.710 1.00 96.31 105 VAL A N 1
ATOM 843 C CA . VAL A 1 105 ? -4.693 -5.442 0.261 1.00 96.31 105 VAL A CA 1
ATOM 844 C C . VAL A 1 105 ? -3.278 -5.019 -0.134 1.00 96.31 105 VAL A C 1
ATOM 846 O O . VAL A 1 105 ? -2.738 -5.523 -1.114 1.00 96.31 105 VAL A O 1
ATOM 849 N N . ASN A 1 106 ? -2.647 -4.153 0.657 1.00 96.44 106 ASN A N 1
ATOM 850 C CA . ASN A 1 106 ? -1.284 -3.685 0.388 1.00 96.44 106 ASN A CA 1
ATOM 851 C C . ASN A 1 106 ? -0.220 -4.723 0.765 1.00 96.44 106 ASN A C 1
ATOM 853 O O . ASN A 1 106 ? 0.804 -4.839 0.102 1.00 96.44 106 ASN A O 1
ATOM 857 N N . VAL A 1 107 ? -0.483 -5.559 1.776 1.00 97.19 107 VAL A N 1
ATOM 858 C CA . VAL A 1 107 ? 0.354 -6.738 2.054 1.00 97.19 107 VAL A CA 1
ATOM 859 C C . VAL A 1 107 ? 0.352 -7.700 0.862 1.00 97.19 107 VAL A C 1
ATOM 861 O O . VAL A 1 107 ? 1.416 -8.188 0.487 1.00 97.19 107 VAL A O 1
ATOM 864 N N . GLU A 1 108 ? -0.809 -7.950 0.250 1.00 96.62 108 GLU A N 1
ATOM 865 C CA . GLU A 1 108 ? -0.908 -8.781 -0.957 1.00 96.62 108 GLU A CA 1
ATOM 866 C C . GLU A 1 108 ? -0.201 -8.123 -2.152 1.00 96.62 108 GLU A C 1
ATOM 868 O O . GLU A 1 108 ? 0.541 -8.799 -2.865 1.00 96.62 108 GLU A O 1
ATOM 873 N N . LEU A 1 109 ? -0.366 -6.807 -2.347 1.00 96.12 109 LEU A N 1
ATOM 874 C CA . LEU A 1 109 ? 0.355 -6.051 -3.378 1.00 96.12 109 LEU A CA 1
ATOM 875 C C . LEU A 1 109 ? 1.871 -6.223 -3.240 1.00 96.12 109 LEU A C 1
ATOM 877 O O . LEU A 1 109 ? 2.543 -6.606 -4.200 1.00 96.12 109 LEU A O 1
ATOM 881 N N . LEU A 1 110 ? 2.398 -5.995 -2.036 1.00 95.31 110 LEU A N 1
ATOM 882 C CA . LEU A 1 110 ? 3.816 -6.149 -1.738 1.00 95.31 110 LEU A CA 1
ATOM 883 C C . LEU A 1 110 ? 4.297 -7.579 -2.006 1.00 95.31 110 LEU A C 1
ATOM 885 O O . LEU A 1 110 ? 5.306 -7.761 -2.684 1.00 95.31 110 LEU A O 1
ATOM 889 N N . ALA A 1 111 ? 3.562 -8.589 -1.530 1.00 94.81 111 ALA A N 1
ATOM 890 C CA . ALA A 1 111 ? 3.916 -9.993 -1.732 1.00 94.81 111 ALA A CA 1
ATOM 891 C C . ALA A 1 111 ? 4.003 -10.347 -3.226 1.00 94.81 111 ALA A C 1
ATOM 893 O O . ALA A 1 111 ? 4.970 -10.962 -3.672 1.00 94.81 111 ALA A O 1
ATOM 894 N N . ARG A 1 112 ? 3.043 -9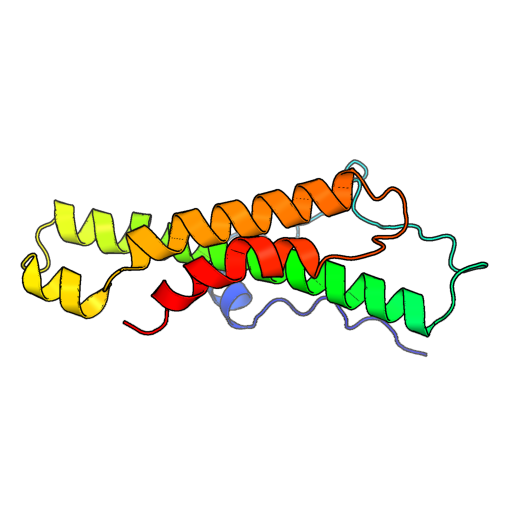.883 -4.034 1.00 95.31 112 ARG A N 1
ATOM 895 C CA . ARG A 1 112 ? 3.029 -10.102 -5.489 1.00 95.31 112 ARG A CA 1
ATOM 896 C C . ARG A 1 112 ? 4.209 -9.429 -6.191 1.00 95.31 112 ARG A C 1
ATOM 898 O O . ARG A 1 112 ? 4.784 -10.015 -7.114 1.00 95.31 112 ARG A O 1
ATOM 905 N N . LEU A 1 113 ? 4.574 -8.216 -5.772 1.00 92.75 113 LEU A N 1
ATOM 906 C CA . LEU A 1 113 ? 5.731 -7.487 -6.302 1.00 92.75 113 LEU A CA 1
ATOM 907 C C . LEU A 1 113 ? 7.055 -8.168 -5.918 1.00 92.75 113 LEU A C 1
ATOM 909 O O . LEU A 1 113 ? 7.943 -8.305 -6.764 1.00 92.75 113 LEU A O 1
ATOM 913 N N . GLU A 1 114 ? 7.180 -8.654 -4.682 1.00 91.56 114 GLU A N 1
ATOM 914 C CA . GLU A 1 114 ? 8.343 -9.422 -4.225 1.00 91.56 114 GLU A CA 1
ATOM 915 C C . GLU A 1 114 ? 8.471 -10.749 -4.987 1.00 91.56 114 GLU A C 1
ATOM 917 O O . GLU A 1 114 ? 9.531 -11.038 -5.550 1.00 91.56 114 GLU A O 1
ATOM 922 N N . ASP A 1 115 ? 7.376 -11.493 -5.139 1.00 91.25 115 ASP A N 1
ATOM 923 C CA . ASP A 1 115 ? 7.324 -12.721 -5.937 1.00 91.25 115 ASP A CA 1
ATOM 924 C C . ASP A 1 115 ? 7.669 -12.476 -7.408 1.00 91.25 115 ASP A C 1
ATOM 926 O O . ASP A 1 115 ? 8.301 -13.310 -8.069 1.00 91.25 115 ASP A O 1
ATOM 930 N N . ARG A 1 116 ? 7.235 -11.342 -7.972 1.00 90.94 116 ARG A N 1
ATOM 931 C CA . ARG A 1 116 ? 7.593 -10.945 -9.339 1.00 90.94 116 ARG A CA 1
ATOM 932 C C . ARG A 1 116 ? 9.090 -10.715 -9.445 1.00 90.94 116 ARG A C 1
ATOM 934 O O . ARG A 1 116 ? 9.702 -11.233 -10.377 1.00 90.94 116 ARG A O 1
ATOM 941 N N . ARG A 1 117 ? 9.685 -9.990 -8.500 1.00 85.81 117 ARG A N 1
ATOM 942 C CA . ARG A 1 117 ? 11.126 -9.732 -8.474 1.00 85.81 117 ARG A CA 1
ATOM 943 C C . ARG A 1 117 ? 11.928 -11.028 -8.360 1.00 85.81 117 ARG A C 1
ATOM 945 O O . ARG A 1 117 ? 12.838 -11.227 -9.155 1.00 85.81 117 ARG A O 1
ATOM 952 N N . ILE A 1 118 ? 11.562 -11.922 -7.439 1.00 84.88 118 ILE A N 1
ATOM 953 C CA . ILE A 1 118 ? 12.263 -13.200 -7.218 1.00 84.88 118 ILE A CA 1
ATOM 954 C C . ILE A 1 118 ? 12.224 -14.077 -8.476 1.00 84.88 118 ILE A C 1
ATOM 956 O O . ILE A 1 118 ? 13.228 -14.681 -8.852 1.00 84.88 118 ILE A O 1
ATOM 960 N N . ARG A 1 119 ? 11.078 -14.127 -9.164 1.00 85.62 119 ARG A N 1
ATOM 961 C CA . ARG A 1 119 ? 10.926 -14.914 -10.399 1.00 85.62 119 ARG A CA 1
ATOM 962 C C . ARG A 1 119 ? 11.602 -14.279 -11.611 1.00 85.62 119 ARG A C 1
ATOM 964 O O . ARG A 1 119 ? 11.931 -14.985 -12.562 1.00 85.62 119 ARG A O 1
ATOM 971 N N . SER A 1 120 ? 11.811 -12.966 -11.597 1.00 77.06 120 SER A N 1
ATOM 972 C CA . SER A 1 120 ? 12.309 -12.209 -12.746 1.00 77.06 120 SER A CA 1
ATOM 973 C C . SER A 1 120 ? 13.831 -12.068 -12.763 1.00 77.06 120 SER A C 1
ATOM 975 O O . SER A 1 120 ? 14.321 -10.986 -13.044 1.00 77.06 120 SER A O 1
ATOM 977 N N . GLY A 1 121 ? 14.584 -13.140 -12.492 1.00 74.62 121 GLY A N 1
ATOM 978 C CA . GLY A 1 121 ? 16.043 -13.203 -12.684 1.00 74.62 121 GLY A CA 1
ATOM 979 C C . GLY A 1 121 ? 16.786 -11.872 -12.469 1.00 74.62 121 GLY A C 1
ATOM 980 O O . GLY A 1 121 ? 16.768 -11.316 -11.376 1.00 74.62 121 GLY A O 1
ATOM 981 N N . ALA A 1 122 ? 17.422 -11.355 -13.528 1.00 73.88 122 ALA A N 1
ATOM 982 C CA . ALA A 1 122 ? 18.113 -10.063 -13.492 1.00 73.88 122 ALA A CA 1
ATOM 983 C C . ALA A 1 122 ? 17.233 -8.860 -13.885 1.00 73.88 122 ALA A C 1
ATOM 985 O O . ALA A 1 122 ? 17.535 -7.743 -13.488 1.00 73.88 122 ALA A O 1
ATOM 986 N N . VAL A 1 123 ? 16.178 -9.052 -14.684 1.00 81.94 123 VAL A N 1
ATOM 987 C CA . VAL A 1 123 ? 15.410 -7.955 -15.297 1.00 81.94 123 VAL A CA 1
ATOM 988 C C . VAL A 1 123 ? 13.917 -8.237 -15.170 1.00 81.94 123 VAL A C 1
ATOM 990 O O . VAL A 1 123 ? 13.403 -9.204 -15.737 1.00 81.94 123 VAL A O 1
ATOM 993 N N . VAL A 1 124 ? 13.201 -7.359 -14.465 1.00 88.75 124 VAL A N 1
ATOM 994 C CA . VAL A 1 124 ? 11.743 -7.438 -14.316 1.00 88.75 124 VAL A CA 1
ATOM 995 C C . VAL A 1 124 ? 11.075 -6.929 -15.583 1.00 88.75 124 VAL A C 1
ATOM 997 O O . VAL A 1 124 ? 11.162 -5.742 -15.876 1.00 88.75 124 VAL A O 1
ATOM 1000 N N . LYS A 1 125 ? 10.390 -7.791 -16.342 1.00 89.56 125 LYS A N 1
ATOM 1001 C CA . LYS A 1 125 ? 9.745 -7.393 -17.609 1.00 89.56 125 LYS A CA 1
ATOM 1002 C C . LYS A 1 125 ? 8.571 -6.445 -17.388 1.00 89.56 125 LYS A C 1
ATOM 1004 O O . LYS A 1 125 ? 8.552 -5.353 -17.943 1.00 89.56 125 LYS A O 1
ATOM 1009 N N . GLU A 1 126 ? 7.637 -6.831 -16.530 1.00 91.44 126 GLU A N 1
ATOM 1010 C CA . GLU A 1 126 ? 6.423 -6.068 -16.257 1.00 91.44 126 GLU A CA 1
ATOM 1011 C C . GLU A 1 126 ? 5.995 -6.216 -14.796 1.00 91.44 126 GLU A C 1
ATOM 1013 O O . GLU A 1 126 ? 6.275 -7.230 -14.151 1.00 91.44 126 GLU A O 1
ATOM 1018 N N . VAL A 1 127 ? 5.333 -5.177 -14.291 1.00 93.94 127 VAL A N 1
ATOM 1019 C CA . VAL A 1 127 ? 4.704 -5.140 -12.960 1.00 93.94 127 VAL A CA 1
ATOM 1020 C C . VAL A 1 127 ? 3.245 -4.688 -13.024 1.00 93.94 127 VAL A C 1
ATOM 1022 O O . VAL A 1 127 ? 2.529 -4.793 -12.038 1.00 93.94 127 VAL A O 1
ATOM 1025 N N . GLY A 1 128 ? 2.793 -4.162 -14.169 1.00 94.75 128 GLY A N 1
ATOM 1026 C CA . GLY A 1 128 ? 1.466 -3.557 -14.303 1.00 94.75 128 GLY A CA 1
ATOM 1027 C C . GLY A 1 128 ? 0.324 -4.559 -14.154 1.00 94.75 128 GLY A C 1
ATOM 1028 O O . GLY A 1 128 ? -0.735 -4.200 -13.656 1.00 94.75 128 GLY A O 1
ATOM 1029 N N . ASP A 1 129 ? 0.547 -5.817 -14.518 1.00 95.00 129 ASP A N 1
ATOM 1030 C CA . ASP A 1 129 ? -0.413 -6.902 -14.334 1.00 95.00 129 ASP A CA 1
ATOM 1031 C C . ASP A 1 129 ? -0.741 -7.143 -12.853 1.00 95.00 129 ASP A C 1
ATOM 1033 O O . ASP A 1 129 ? -1.908 -7.306 -12.509 1.00 95.00 129 ASP A O 1
ATOM 1037 N N . VAL A 1 130 ? 0.253 -7.030 -11.967 1.00 95.12 130 VAL A N 1
ATOM 1038 C CA . VAL A 1 130 ? 0.042 -7.089 -10.511 1.00 95.12 130 VAL A CA 1
ATOM 1039 C C . VAL A 1 130 ? -0.912 -5.982 -10.047 1.00 95.12 130 VAL A C 1
ATOM 1041 O O . VAL A 1 130 ? -1.837 -6.231 -9.274 1.00 95.12 130 VAL A O 1
ATOM 1044 N N . PHE A 1 131 ? -0.733 -4.757 -10.548 1.00 95.19 131 PHE A N 1
ATOM 1045 C CA . PHE A 1 131 ? -1.620 -3.639 -10.214 1.00 95.19 131 PHE A CA 1
ATOM 1046 C C . PHE A 1 131 ? -3.020 -3.815 -10.801 1.00 95.19 131 PHE A C 1
ATOM 1048 O O . PHE A 1 131 ? -3.999 -3.475 -10.144 1.00 95.19 131 PHE A O 1
ATOM 1055 N N . LEU A 1 132 ? -3.137 -4.354 -12.016 1.00 96.06 132 LEU A N 1
ATOM 1056 C CA . LEU A 1 132 ? -4.430 -4.611 -12.651 1.00 96.06 132 LEU A CA 1
ATOM 1057 C C . LEU A 1 132 ? -5.256 -5.647 -11.882 1.00 96.06 132 LEU A C 1
ATOM 1059 O O . LEU A 1 132 ? -6.462 -5.455 -11.733 1.00 96.06 132 LEU A O 1
ATOM 1063 N N . GLU A 1 133 ? -4.621 -6.694 -11.348 1.00 94.00 133 GLU A N 1
ATOM 1064 C CA . GLU A 1 133 ? -5.280 -7.688 -10.487 1.00 94.00 133 GLU A CA 1
ATOM 1065 C C . GLU A 1 133 ? -5.855 -7.053 -9.210 1.00 94.00 133 GLU A C 1
ATOM 1067 O O . GLU A 1 133 ? -6.939 -7.424 -8.757 1.00 94.00 133 GLU A O 1
ATOM 1072 N N . LEU A 1 134 ? -5.153 -6.067 -8.644 1.00 93.69 134 LEU A N 1
ATOM 1073 C CA . LEU A 1 134 ? -5.525 -5.428 -7.379 1.00 93.69 134 LEU A CA 1
ATOM 1074 C C . LEU A 1 134 ? -6.341 -4.135 -7.545 1.00 93.69 134 LEU A C 1
ATOM 1076 O O . LEU A 1 134 ? -6.913 -3.635 -6.575 1.00 93.69 134 LEU A O 1
ATOM 1080 N N . ALA A 1 135 ? -6.468 -3.612 -8.767 1.00 93.38 135 ALA A N 1
ATOM 1081 C CA . ALA A 1 135 ? -7.088 -2.319 -9.060 1.00 93.38 135 ALA A CA 1
ATOM 1082 C C . ALA A 1 135 ? -8.526 -2.191 -8.532 1.00 93.38 135 ALA A C 1
ATOM 1084 O O . ALA A 1 135 ? -8.940 -1.117 -8.092 1.00 93.38 135 ALA A O 1
ATOM 1085 N N . SER A 1 136 ? -9.301 -3.281 -8.534 1.00 93.25 136 SER A N 1
ATOM 1086 C CA . SER A 1 136 ? -10.661 -3.280 -7.982 1.00 93.25 136 SER A CA 1
ATOM 1087 C C . SER A 1 136 ? -10.696 -3.044 -6.474 1.00 93.25 136 SER A C 1
ATOM 1089 O O . SER A 1 136 ? -11.654 -2.445 -5.986 1.00 93.25 136 SER A O 1
ATOM 1091 N N . TYR A 1 137 ? -9.668 -3.487 -5.749 1.00 93.25 137 TYR A N 1
ATOM 1092 C CA . TYR A 1 137 ? -9.567 -3.349 -4.298 1.00 93.25 137 TYR A CA 1
ATOM 1093 C C . TYR A 1 137 ? -9.110 -1.950 -3.886 1.00 93.25 137 TYR A C 1
ATOM 1095 O O . TYR A 1 137 ? -9.559 -1.453 -2.858 1.00 93.25 137 TYR A O 1
ATOM 1103 N N . LEU A 1 138 ? -8.336 -1.253 -4.727 1.00 92.06 138 LEU A N 1
ATOM 1104 C CA . LEU A 1 138 ? -7.917 0.135 -4.481 1.00 92.06 138 LEU A CA 1
ATOM 1105 C C . LEU A 1 138 ? -9.095 1.122 -4.374 1.00 92.06 138 LEU A C 1
ATOM 1107 O O . LEU A 1 138 ? -8.951 2.206 -3.815 1.00 92.06 138 LEU A O 1
ATOM 1111 N N . LYS A 1 139 ? -10.299 0.739 -4.819 1.00 93.12 139 LYS A N 1
ATOM 1112 C CA . LYS A 1 139 ? -11.533 1.505 -4.565 1.00 93.12 139 LYS A CA 1
ATOM 1113 C C . LYS A 1 139 ? -11.830 1.681 -3.074 1.00 93.12 139 LYS A C 1
ATOM 1115 O O . LYS A 1 139 ? -12.553 2.592 -2.702 1.00 93.12 139 LYS A O 1
ATOM 1120 N N . MET A 1 140 ? -11.253 0.859 -2.203 1.00 92.62 140 MET A N 1
ATOM 1121 C CA . MET A 1 140 ? -11.397 1.015 -0.758 1.00 92.62 140 MET A CA 1
ATOM 1122 C C . MET A 1 140 ? -10.746 2.281 -0.194 1.00 92.62 140 MET A C 1
ATOM 1124 O O . MET A 1 140 ? -10.913 2.555 0.985 1.00 92.62 140 MET A O 1
ATOM 1128 N N . TYR A 1 141 ? -9.986 3.027 -0.993 1.00 92.56 141 TYR A N 1
ATOM 1129 C CA . TYR A 1 141 ? -9.439 4.321 -0.594 1.00 92.56 141 TYR A CA 1
ATOM 1130 C C . TYR A 1 141 ? -10.404 5.484 -0.843 1.00 92.56 141 TYR A C 1
ATOM 1132 O O . TYR A 1 141 ? -10.115 6.603 -0.436 1.00 92.56 141 TYR A O 1
ATOM 1140 N N . THR A 1 142 ? -11.542 5.246 -1.504 1.00 92.06 142 THR A N 1
ATOM 1141 C CA . THR A 1 142 ? -12.529 6.292 -1.815 1.00 92.06 142 THR A CA 1
ATOM 1142 C C . THR A 1 142 ? -13.663 6.374 -0.793 1.00 92.06 142 THR A C 1
ATOM 1144 O O . THR A 1 142 ? -14.729 6.878 -1.142 1.00 92.06 142 THR A O 1
ATOM 1147 N N . VAL A 1 143 ? -13.485 5.793 0.400 1.00 67.88 143 VAL A N 1
ATOM 1148 C CA . VAL A 1 143 ? -14.509 5.795 1.466 1.00 67.88 143 VAL A CA 1
ATOM 1149 C C . VAL A 1 143 ? -14.891 7.215 1.855 1.00 67.88 143 VAL A C 1
ATOM 1151 O O . VAL A 1 143 ? -13.975 8.061 1.949 1.00 67.88 143 VAL A O 1
#

Sequence (143 aa):
MAVEKWFVISPFEADAMARAGMDVRSSCRPTPDEPGKLLLDTAKIDQQELKRQEVIYETLVTEREYVRDLKIIIDLYLKVMREKKILPPKGLAIVFSNIEQILPVNVELLARLEDRRIRSGAVVKEVGDVFLELASYLKMYTV